Protein AF-A0A2C6DJ07-F1 (afdb_monomer_lite)

Secondary structure (DSSP, 8-state):
------SHHHHHHHHHHHHHHHH--EEEE--GGGHHHHHHHHHHHHHHH-TTS-HHHHHHHHHHIIIIIGGGSEEEEEE-TTS-EEEEEEE-S---S---

pLDDT: mean 84.6, std 15.62, range [36.97, 97.81]

Organism: NCBI:txid82979

Radius of gyration: 21.76 Å; chains: 1; bounding box: 43×64×52 Å

Sequence (100 aa):
MGFSRETADDNMADNFLLANRLYAMTIYSIEPGDYAHLTNLWERSARATHDFLSEDDIQFFRPLILNEYLPMVKLFCTQNPQGVINGFIGLSDDYNKDNS

Foldseek 3Di:
DDDPDPDPPVVVVVVVVVCCLQFPKDKDWDDLVCLLVQLVLVLVVCVVPVPVADPVNNVVCSVCSNPPVVVQFTKMFIAGSVRDTNDMDTHHPPPDDPPD

Structure (mmCIF, N/CA/C/O backbone):
data_AF-A0A2C6DJ07-F1
#
_entry.id   AF-A0A2C6DJ07-F1
#
loop_
_atom_site.group_PDB
_atom_site.id
_atom_site.type_symbol
_atom_site.label_atom_id
_atom_site.label_alt_id
_atom_site.label_comp_id
_atom_site.label_asym_id
_atom_site.label_entity_id
_atom_site.label_seq_id
_atom_site.pdbx_PDB_ins_code
_atom_site.Cartn_x
_atom_site.Cartn_y
_atom_site.Cartn_z
_atom_site.occupancy
_atom_site.B_iso_or_equiv
_atom_site.auth_seq_id
_atom_site.auth_comp_id
_atom_site.auth_asym_id
_atom_site.auth_atom_id
_atom_site.pdbx_PDB_model_num
ATOM 1 N N . MET A 1 1 ? -24.916 44.201 36.000 1.00 36.97 1 MET A N 1
ATOM 2 C CA . MET A 1 1 ? -23.951 44.237 34.881 1.00 36.97 1 MET A CA 1
ATOM 3 C C . MET A 1 1 ? -23.538 42.806 34.584 1.00 36.97 1 MET A C 1
ATOM 5 O O . MET A 1 1 ? -22.963 42.179 35.463 1.00 36.97 1 MET A O 1
ATOM 9 N N . GLY A 1 2 ? -23.929 42.272 33.425 1.00 43.50 2 GLY A N 1
ATOM 10 C CA . GLY A 1 2 ? -23.605 40.904 33.011 1.00 43.50 2 GLY A CA 1
ATOM 11 C C . GLY A 1 2 ? -22.145 40.783 32.578 1.00 43.50 2 GLY A C 1
ATOM 12 O O . GLY A 1 2 ? -21.618 41.676 31.918 1.00 43.50 2 GLY A O 1
ATOM 13 N N . PHE A 1 3 ? -21.501 39.697 32.996 1.00 48.00 3 PHE A N 1
ATOM 14 C CA . PHE A 1 3 ? -20.142 39.343 32.612 1.00 48.00 3 PHE A CA 1
ATOM 15 C C . PHE A 1 3 ? -20.147 38.759 31.196 1.00 48.00 3 PHE A C 1
ATOM 17 O O . PHE A 1 3 ? -20.585 37.634 30.989 1.00 48.00 3 PHE A O 1
ATOM 24 N N . SER A 1 4 ? -19.635 39.513 30.224 1.00 51.22 4 SER A N 1
ATOM 25 C CA . SER A 1 4 ? -19.250 38.969 28.920 1.00 51.22 4 SER A CA 1
ATOM 26 C C . SER A 1 4 ? -17.894 38.284 29.063 1.00 51.22 4 SER A C 1
ATOM 28 O O . SER A 1 4 ? -16.858 38.950 29.012 1.00 51.22 4 SER A O 1
ATOM 30 N N . ARG A 1 5 ? -17.879 36.969 29.290 1.00 55.41 5 ARG A N 1
ATOM 31 C CA . ARG A 1 5 ? -16.645 36.177 29.228 1.00 55.41 5 ARG A CA 1
ATOM 32 C C . ARG A 1 5 ? -16.932 34.712 28.900 1.00 55.41 5 ARG A C 1
ATOM 34 O O . ARG A 1 5 ? -16.577 33.838 29.671 1.00 55.41 5 ARG A O 1
ATOM 41 N N . GLU A 1 6 ? -17.581 34.455 27.769 1.00 56.06 6 GLU A N 1
ATOM 42 C CA . GLU A 1 6 ? -17.869 33.085 27.324 1.00 56.06 6 GLU A CA 1
ATOM 43 C C . GLU A 1 6 ? -18.073 33.079 25.802 1.00 56.06 6 GLU A C 1
ATOM 45 O O . GLU A 1 6 ? -19.179 33.275 25.320 1.00 56.06 6 GLU A O 1
ATOM 50 N N . THR A 1 7 ? -16.972 33.008 25.046 1.00 57.19 7 THR A N 1
ATOM 51 C CA . THR A 1 7 ? -16.976 32.732 23.589 1.00 57.19 7 THR A CA 1
ATOM 52 C C . THR A 1 7 ? -15.612 32.256 23.076 1.00 57.19 7 THR A C 1
ATOM 54 O O . THR A 1 7 ? -15.541 31.621 22.030 1.00 57.19 7 THR A O 1
ATOM 57 N N . ALA A 1 8 ? -14.501 32.565 23.755 1.00 54.59 8 ALA A N 1
ATOM 58 C CA . ALA A 1 8 ? -13.163 32.227 23.252 1.00 54.59 8 ALA A CA 1
ATOM 59 C C . ALA A 1 8 ? -12.733 30.772 23.531 1.00 54.59 8 ALA A C 1
ATOM 61 O O . ALA A 1 8 ? -12.003 30.203 22.724 1.00 54.59 8 ALA A O 1
ATOM 62 N N . ASP A 1 9 ? -13.189 30.182 24.641 1.00 60.03 9 ASP A N 1
ATOM 63 C CA . ASP A 1 9 ? -12.788 28.834 25.079 1.00 60.03 9 ASP A CA 1
ATOM 64 C C . ASP A 1 9 ? -13.581 27.734 24.343 1.00 60.03 9 ASP A C 1
ATOM 66 O O . ASP A 1 9 ? -13.000 26.779 23.824 1.00 60.03 9 ASP A O 1
ATOM 70 N N . ASP A 1 10 ? -14.889 27.947 24.146 1.00 61.56 10 ASP A N 1
ATOM 71 C CA . ASP A 1 10 ? -15.765 27.036 23.388 1.00 61.56 10 ASP A CA 1
ATOM 72 C C . ASP A 1 10 ? -15.315 26.873 21.927 1.00 61.56 10 ASP A C 1
ATOM 74 O O . ASP A 1 10 ? -15.260 25.765 21.396 1.00 61.56 10 ASP A O 1
ATOM 78 N N . ASN A 1 11 ? -14.874 27.966 21.293 1.00 66.75 11 ASN A N 1
ATOM 79 C CA . ASN A 1 11 ? -14.350 27.937 19.926 1.00 66.75 11 ASN A CA 1
ATOM 80 C C . ASN A 1 11 ? -13.049 27.124 19.800 1.00 66.75 11 ASN A C 1
ATOM 82 O O . ASN A 1 11 ? -12.762 26.574 18.736 1.00 66.75 11 ASN A O 1
ATOM 86 N N . MET A 1 12 ? -12.231 27.051 20.855 1.00 69.12 12 MET A N 1
ATOM 87 C CA . MET A 1 12 ? -10.983 26.284 20.832 1.00 69.12 12 MET A CA 1
ATOM 88 C C . MET A 1 12 ? -11.254 24.783 20.966 1.00 69.12 12 MET A C 1
ATOM 90 O O . MET A 1 12 ? -10.642 23.989 20.246 1.00 69.12 12 MET A O 1
ATOM 94 N N . ALA A 1 13 ? -12.206 24.400 21.820 1.00 73.50 13 ALA A N 1
ATOM 95 C CA . ALA A 1 13 ? -12.672 23.023 21.938 1.00 73.50 13 ALA A CA 1
ATOM 96 C C . ALA A 1 13 ? -13.340 22.543 20.641 1.00 73.50 13 ALA A C 1
ATOM 98 O O . ALA A 1 13 ? -13.004 21.467 20.141 1.00 73.50 13 ALA A O 1
ATOM 99 N N . ASP A 1 14 ? -14.199 23.366 20.036 1.00 80.19 14 ASP A N 1
ATOM 100 C CA . ASP A 1 14 ? -14.833 23.055 18.755 1.00 80.19 14 ASP A CA 1
ATOM 101 C C . ASP A 1 14 ? -13.802 22.912 17.634 1.00 80.19 14 ASP A C 1
ATOM 103 O O . ASP A 1 14 ? -13.829 21.928 16.896 1.00 80.19 14 ASP A O 1
ATOM 107 N N . ASN A 1 15 ? -12.820 23.814 17.549 1.00 80.38 15 ASN A N 1
ATOM 108 C CA . ASN A 1 15 ? -11.735 23.702 16.573 1.00 80.38 15 ASN A CA 1
ATOM 109 C C . ASN A 1 15 ? -10.886 22.444 16.777 1.00 80.38 15 ASN A C 1
ATOM 111 O O . ASN A 1 15 ? -10.480 21.819 15.798 1.00 80.38 15 ASN A O 1
ATOM 115 N N . PHE A 1 16 ? -10.636 22.038 18.022 1.00 79.94 16 PHE A N 1
ATOM 116 C CA . PHE A 1 16 ? -9.899 20.812 18.313 1.00 79.94 16 PHE A CA 1
ATOM 117 C C . PHE A 1 16 ? -10.701 19.559 17.934 1.00 79.94 16 PHE A C 1
ATOM 119 O O . PHE A 1 16 ? -10.166 18.645 17.307 1.00 79.94 16 PHE A O 1
ATOM 126 N N . LEU A 1 17 ? -11.999 19.524 18.244 1.00 79.69 17 LEU A N 1
ATOM 127 C CA . LEU A 1 17 ? -12.891 18.425 17.866 1.00 79.69 17 LEU A CA 1
ATOM 128 C C . LEU A 1 17 ? -13.107 18.348 16.350 1.00 79.69 17 LEU A C 1
ATOM 130 O O . LEU A 1 17 ? -13.226 17.249 15.803 1.00 79.69 17 LEU A O 1
ATOM 134 N N . LEU A 1 18 ? -13.151 19.492 15.665 1.00 78.69 18 LEU A N 1
ATOM 135 C CA . LEU A 1 18 ? -13.197 19.576 14.207 1.00 78.69 18 LEU A CA 1
ATOM 136 C C . LEU A 1 18 ? -11.882 19.101 13.594 1.00 78.69 18 LEU A C 1
ATOM 138 O O . LEU A 1 18 ? -11.910 18.262 12.701 1.00 78.69 18 LEU A O 1
ATOM 142 N N . ALA A 1 19 ? -10.735 19.550 14.105 1.00 77.38 19 ALA A N 1
ATOM 143 C CA . ALA A 1 19 ? -9.430 19.084 13.650 1.00 77.38 19 ALA A CA 1
ATOM 144 C C . ALA A 1 19 ? -9.286 17.571 13.849 1.00 77.38 19 ALA A C 1
ATOM 146 O O . ALA A 1 19 ? -8.926 16.866 12.912 1.00 77.38 19 ALA A O 1
ATOM 147 N N . ASN A 1 20 ? -9.654 17.037 15.014 1.00 79.19 20 ASN A N 1
ATOM 148 C CA . ASN A 1 20 ? -9.621 15.596 15.241 1.00 79.19 20 ASN A CA 1
ATOM 149 C C . ASN A 1 20 ? -10.559 14.855 14.273 1.00 79.19 20 ASN A C 1
ATOM 151 O O . ASN A 1 20 ? -10.168 13.853 13.694 1.00 79.19 20 ASN A O 1
ATOM 155 N N . ARG A 1 21 ? -11.760 15.377 13.994 1.00 78.38 21 ARG A N 1
ATOM 156 C CA . ARG A 1 21 ? -12.653 14.798 12.974 1.00 78.38 21 ARG A CA 1
ATOM 157 C C . ARG A 1 21 ? -12.129 14.903 11.545 1.00 78.38 21 ARG A C 1
ATOM 159 O O . ARG A 1 21 ? -12.519 14.084 10.725 1.00 78.38 21 ARG A O 1
ATOM 166 N N . LEU A 1 22 ? -11.294 15.889 11.235 1.00 79.12 22 LEU A N 1
ATOM 167 C CA . LEU A 1 22 ? -10.729 16.089 9.899 1.00 79.12 22 LEU A CA 1
ATOM 168 C C . LEU A 1 22 ? -9.423 15.313 9.682 1.00 79.12 22 LEU A C 1
ATOM 170 O O . LEU A 1 22 ? -9.149 14.912 8.553 1.00 79.12 22 LEU A O 1
ATOM 174 N N . TYR A 1 23 ? -8.647 15.075 10.742 1.00 78.75 23 TYR A N 1
ATOM 175 C CA . TYR A 1 23 ? -7.324 14.447 10.675 1.00 78.75 23 TYR A CA 1
ATOM 176 C C . TYR A 1 23 ? -7.251 13.057 11.324 1.00 78.75 23 TYR A C 1
ATOM 178 O O . TYR A 1 23 ? -6.195 12.428 11.259 1.00 78.75 23 TYR A O 1
ATOM 186 N N . ALA A 1 24 ? -8.330 12.554 11.936 1.00 83.56 24 ALA A N 1
ATOM 187 C CA . ALA A 1 24 ? -8.338 11.225 12.545 1.00 83.56 24 ALA A CA 1
ATOM 188 C C . ALA A 1 24 ? -8.067 10.139 11.501 1.00 83.56 24 ALA A C 1
ATOM 190 O O . ALA A 1 24 ? -8.874 9.885 10.610 1.00 83.56 24 ALA A O 1
ATOM 191 N N . MET A 1 25 ? -6.933 9.469 11.653 1.00 87.94 25 MET A N 1
ATOM 192 C CA . MET A 1 25 ? -6.588 8.289 10.881 1.00 87.94 25 MET A CA 1
ATOM 193 C C . MET A 1 25 ? -6.832 7.061 11.749 1.00 87.94 25 MET A C 1
ATOM 195 O O . MET A 1 25 ? -6.296 6.969 12.854 1.00 87.94 25 MET A O 1
ATOM 199 N N . THR A 1 26 ? -7.631 6.119 11.265 1.00 91.88 26 THR A N 1
ATOM 200 C CA . THR A 1 26 ? -7.836 4.836 11.942 1.00 91.88 26 THR A CA 1
ATOM 201 C C . THR A 1 26 ? -6.934 3.776 11.328 1.00 91.88 26 THR A C 1
ATOM 203 O O . THR A 1 26 ? -6.657 3.813 10.131 1.00 91.88 26 THR A O 1
ATOM 206 N N . ILE A 1 27 ? -6.470 2.835 12.155 1.00 92.94 27 ILE A N 1
ATOM 207 C CA . ILE A 1 27 ? -5.744 1.642 11.708 1.00 92.94 27 ILE A CA 1
ATOM 208 C C . ILE A 1 27 ? -6.604 0.421 12.013 1.00 92.94 27 ILE A C 1
ATOM 210 O O . ILE A 1 27 ? -7.093 0.282 13.134 1.00 92.94 27 ILE A O 1
ATOM 214 N N . TYR A 1 28 ? -6.781 -0.462 11.035 1.00 92.75 28 TYR A N 1
ATOM 215 C CA . TYR A 1 28 ? -7.547 -1.700 11.190 1.00 92.75 28 TYR A CA 1
ATOM 216 C C . TYR A 1 28 ? -6.973 -2.823 10.323 1.00 92.75 28 TYR A C 1
ATOM 218 O O . TYR A 1 28 ? -6.242 -2.566 9.363 1.00 92.75 28 TYR A O 1
ATOM 226 N N . SER A 1 29 ? -7.271 -4.068 10.699 1.00 93.62 29 SER A N 1
ATOM 227 C CA . SER A 1 29 ? -6.883 -5.261 9.946 1.00 93.62 29 SER A CA 1
ATOM 228 C C . SER A 1 29 ? -7.744 -5.433 8.699 1.00 93.62 29 SER A C 1
ATOM 230 O O . SER A 1 29 ? -8.931 -5.113 8.715 1.00 93.62 29 SER A O 1
ATOM 232 N N . ILE A 1 30 ? -7.148 -5.974 7.644 1.00 91.81 30 ILE A N 1
ATOM 233 C CA . ILE A 1 30 ? -7.790 -6.148 6.341 1.00 91.81 30 ILE A CA 1
ATOM 234 C C . ILE A 1 30 ? -8.106 -7.618 6.069 1.00 91.81 30 ILE A C 1
ATOM 236 O O . ILE A 1 30 ? -7.319 -8.499 6.412 1.00 91.81 30 ILE A O 1
ATOM 240 N N . GLU A 1 31 ? -9.226 -7.858 5.389 1.00 90.25 31 GLU A N 1
ATOM 241 C CA . GLU A 1 31 ? -9.647 -9.179 4.927 1.00 90.25 31 GLU A CA 1
ATOM 242 C C . GLU A 1 31 ? -9.281 -9.401 3.444 1.00 90.25 31 GLU A C 1
ATOM 244 O O . GLU A 1 31 ? -9.093 -8.438 2.692 1.00 90.25 31 GLU A O 1
ATOM 249 N N . PRO A 1 32 ? -9.235 -10.657 2.958 1.00 91.44 32 PRO A N 1
ATOM 250 C CA . PRO A 1 32 ? -8.893 -10.962 1.562 1.00 91.44 32 PRO A CA 1
ATOM 251 C C . PRO A 1 32 ? -9.748 -10.241 0.506 1.00 91.44 32 PRO A C 1
ATOM 253 O O . PRO A 1 32 ? -9.295 -10.024 -0.618 1.00 91.44 32 PRO A O 1
ATOM 256 N N . GLY A 1 33 ? -10.974 -9.836 0.859 1.00 92.19 33 GLY A N 1
ATOM 257 C CA . GLY A 1 33 ? -11.868 -9.078 -0.022 1.00 92.19 33 GLY A CA 1
ATOM 258 C C . GLY A 1 33 ? -11.308 -7.723 -0.472 1.00 92.19 33 GLY A C 1
ATOM 259 O O . GLY A 1 33 ? -11.668 -7.245 -1.547 1.00 92.19 33 GLY A O 1
ATOM 260 N N . ASP A 1 34 ? -10.383 -7.135 0.288 1.00 91.38 34 ASP A N 1
ATOM 261 C CA . ASP A 1 34 ? -9.807 -5.825 -0.020 1.00 91.38 34 ASP A CA 1
ATOM 262 C C . ASP A 1 34 ? -8.490 -5.912 -0.805 1.00 91.38 34 ASP A C 1
ATOM 264 O O . ASP A 1 34 ? -7.950 -4.884 -1.219 1.00 91.38 34 ASP A O 1
ATOM 268 N N . TYR A 1 35 ? -7.948 -7.109 -1.066 1.00 95.50 35 TYR A N 1
ATOM 269 C CA . TYR A 1 35 ? -6.628 -7.248 -1.700 1.00 95.50 35 TYR A CA 1
ATOM 270 C C . TYR A 1 35 ? -6.557 -6.585 -3.075 1.00 95.50 35 TYR A C 1
ATOM 272 O O . TYR A 1 35 ? -5.534 -5.997 -3.426 1.00 95.50 35 TYR A O 1
ATOM 280 N N . ALA A 1 36 ? -7.652 -6.597 -3.838 1.00 95.50 36 ALA A N 1
ATOM 281 C CA . ALA A 1 36 ? -7.726 -5.880 -5.107 1.00 95.50 36 ALA A CA 1
ATOM 282 C C . ALA A 1 36 ? -7.562 -4.360 -4.920 1.00 95.50 36 ALA A C 1
ATOM 284 O O . ALA A 1 36 ? -6.883 -3.703 -5.711 1.00 95.50 36 ALA A O 1
ATOM 285 N N . HIS A 1 37 ? -8.143 -3.799 -3.856 1.00 94.12 37 HIS A N 1
ATOM 286 C CA . HIS A 1 37 ? -8.001 -2.386 -3.517 1.00 94.12 37 HIS A CA 1
ATOM 287 C C . HIS A 1 37 ? -6.564 -2.057 -3.096 1.00 94.12 37 HIS A C 1
ATOM 289 O O . HIS A 1 37 ? -5.978 -1.102 -3.610 1.00 94.12 37 HIS A O 1
ATOM 295 N N . LEU A 1 38 ? -5.968 -2.876 -2.225 1.00 95.44 38 LEU A N 1
ATOM 296 C CA . LEU A 1 38 ? -4.583 -2.706 -1.770 1.00 95.44 38 LEU A CA 1
ATOM 297 C C . LEU A 1 38 ? -3.586 -2.850 -2.925 1.00 95.44 38 LEU A C 1
ATOM 299 O O . LEU A 1 38 ? -2.647 -2.066 -3.020 1.00 95.44 38 LEU A O 1
ATOM 303 N N . THR A 1 39 ? -3.828 -3.778 -3.853 1.00 97.12 39 THR A N 1
ATOM 304 C CA . THR A 1 39 ? -3.005 -3.950 -5.061 1.00 97.12 39 THR A CA 1
ATOM 305 C C . THR A 1 39 ? -3.042 -2.700 -5.941 1.00 97.12 39 THR A C 1
ATOM 307 O O . THR A 1 39 ? -2.002 -2.245 -6.410 1.00 97.12 39 THR A O 1
ATOM 310 N N . ASN A 1 40 ? -4.217 -2.087 -6.126 1.00 96.38 40 ASN A N 1
ATOM 311 C CA . ASN A 1 40 ? -4.329 -0.823 -6.863 1.00 96.38 40 ASN A CA 1
ATOM 312 C C . ASN A 1 40 ? -3.601 0.325 -6.148 1.00 96.38 40 ASN A C 1
ATOM 314 O O . ASN A 1 40 ? -2.988 1.174 -6.796 1.00 96.38 40 ASN A O 1
ATOM 318 N N . LEU A 1 41 ? -3.676 0.373 -4.815 1.00 95.44 41 LEU A N 1
ATOM 319 C CA . LEU A 1 41 ? -2.974 1.378 -4.021 1.00 95.44 41 LEU A CA 1
ATOM 320 C C . LEU A 1 41 ? -1.451 1.203 -4.109 1.00 95.44 41 LEU A C 1
ATOM 322 O O . LEU A 1 41 ? -0.740 2.189 -4.308 1.00 95.44 41 LEU A O 1
ATOM 326 N N . TRP A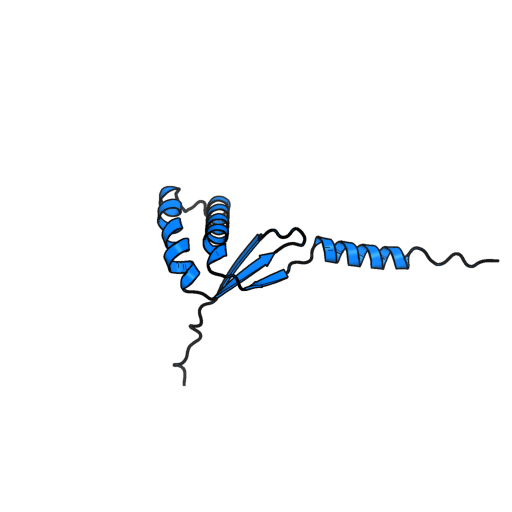 1 42 ? -0.961 -0.034 -4.027 1.00 96.69 42 TRP A N 1
ATOM 327 C CA . TRP A 1 42 ? 0.441 -0.377 -4.260 1.00 96.69 42 TRP A CA 1
ATOM 328 C C . TRP A 1 42 ? 0.900 0.079 -5.647 1.00 96.69 42 TRP A C 1
ATOM 330 O O . TRP A 1 42 ? 1.875 0.819 -5.745 1.00 96.69 42 TRP A O 1
ATOM 340 N N . GLU A 1 43 ? 0.157 -0.266 -6.703 1.00 97.00 43 GLU A N 1
ATOM 341 C CA . GLU A 1 43 ? 0.503 0.095 -8.082 1.00 97.00 43 GLU A CA 1
ATOM 342 C C . GLU A 1 43 ? 0.605 1.617 -8.254 1.00 97.00 43 GLU A C 1
ATOM 344 O O . GLU A 1 43 ? 1.593 2.128 -8.783 1.00 97.00 43 GLU A O 1
ATOM 349 N N . ARG A 1 44 ? -0.387 2.366 -7.757 1.00 95.69 44 ARG A N 1
ATOM 350 C CA . ARG A 1 44 ? -0.369 3.838 -7.787 1.00 95.69 44 ARG A CA 1
ATOM 351 C C . ARG A 1 44 ? 0.820 4.416 -7.021 1.00 95.69 44 ARG A C 1
ATOM 353 O O . ARG A 1 44 ? 1.381 5.418 -7.454 1.00 95.69 44 ARG A O 1
ATOM 360 N N . SER A 1 45 ? 1.192 3.802 -5.900 1.00 94.75 45 SER A N 1
ATOM 361 C CA . SER A 1 45 ? 2.317 4.253 -5.073 1.00 94.75 45 SER A CA 1
ATOM 362 C C . SER A 1 45 ? 3.661 3.978 -5.751 1.00 94.75 45 SER A C 1
ATOM 364 O O . SER A 1 45 ? 4.534 4.847 -5.750 1.00 94.75 45 SER A O 1
ATOM 366 N N . ALA A 1 46 ? 3.800 2.811 -6.390 1.00 95.38 46 ALA A N 1
ATOM 367 C CA . ALA A 1 46 ? 4.969 2.438 -7.179 1.00 95.38 46 ALA A CA 1
ATOM 368 C C . ALA A 1 46 ? 5.167 3.414 -8.347 1.00 95.38 46 ALA A C 1
ATOM 370 O O . ALA A 1 46 ? 6.215 4.043 -8.437 1.00 95.38 46 ALA A O 1
ATOM 371 N N . ARG A 1 47 ? 4.122 3.660 -9.149 1.00 96.25 47 ARG A N 1
ATOM 372 C CA . ARG A 1 47 ? 4.159 4.618 -10.273 1.00 96.25 47 ARG A CA 1
ATOM 373 C C . ARG A 1 47 ? 4.528 6.045 -9.868 1.00 96.25 47 ARG A C 1
ATOM 375 O O . ARG A 1 47 ? 5.020 6.797 -10.695 1.00 96.25 47 ARG A O 1
ATOM 382 N N . ALA A 1 48 ? 4.229 6.440 -8.632 1.00 96.12 48 ALA A N 1
ATOM 383 C CA . ALA A 1 48 ? 4.454 7.803 -8.160 1.00 96.12 48 ALA A CA 1
ATOM 384 C C . ALA A 1 48 ? 5.849 8.036 -7.565 1.00 96.12 48 ALA A C 1
ATOM 386 O O . ALA A 1 48 ? 6.255 9.187 -7.429 1.00 96.12 48 ALA A O 1
ATOM 387 N N . THR A 1 49 ? 6.540 6.981 -7.122 1.00 93.19 49 THR A N 1
ATOM 388 C CA . THR A 1 49 ? 7.775 7.127 -6.324 1.00 93.19 49 THR A CA 1
ATOM 389 C C . THR A 1 49 ? 8.914 6.201 -6.744 1.00 93.19 49 THR A C 1
ATOM 391 O O . THR A 1 49 ? 10.061 6.453 -6.386 1.00 93.19 49 THR A O 1
ATOM 394 N N . HIS A 1 50 ? 8.626 5.134 -7.488 1.00 89.62 50 HIS A N 1
ATOM 395 C CA . HIS A 1 50 ? 9.591 4.131 -7.928 1.00 89.62 50 HIS A CA 1
ATOM 396 C C . HIS A 1 50 ? 9.828 4.269 -9.437 1.00 89.62 50 HIS A C 1
ATOM 398 O O . HIS A 1 50 ? 9.573 3.334 -10.190 1.00 89.62 50 HIS A O 1
ATOM 404 N N . ASP A 1 51 ? 10.365 5.414 -9.874 1.00 88.31 51 ASP A N 1
ATOM 405 C CA . ASP A 1 51 ? 10.695 5.693 -11.290 1.00 88.31 51 ASP A CA 1
ATOM 406 C C . ASP A 1 51 ? 11.673 4.671 -11.915 1.00 88.31 51 ASP A C 1
ATOM 408 O O . ASP A 1 51 ? 11.908 4.670 -13.121 1.00 88.31 51 ASP A O 1
ATOM 412 N N . PHE A 1 52 ? 12.270 3.804 -11.091 1.00 92.94 52 PHE A N 1
ATOM 413 C CA . PHE A 1 52 ? 13.135 2.709 -11.517 1.00 92.94 52 PHE A CA 1
ATOM 414 C C . PHE A 1 52 ? 12.378 1.455 -11.989 1.00 92.94 52 PHE A C 1
ATOM 416 O O . PHE A 1 52 ? 12.998 0.600 -12.620 1.00 92.94 52 PHE A O 1
ATOM 423 N N . LEU A 1 53 ? 11.086 1.309 -11.670 1.00 92.19 53 LEU A N 1
ATOM 424 C CA . LEU A 1 53 ? 10.252 0.208 -12.160 1.00 92.19 53 LEU A CA 1
ATOM 425 C C . LEU A 1 53 ? 9.636 0.595 -13.502 1.00 92.19 53 LEU A C 1
ATOM 427 O O . LEU A 1 53 ? 8.993 1.639 -13.621 1.00 92.19 53 LEU A O 1
ATOM 431 N N . SER A 1 54 ? 9.798 -0.264 -14.505 1.00 95.19 54 SER A N 1
ATOM 432 C CA . SER A 1 54 ? 9.112 -0.087 -15.782 1.00 95.19 54 SER A CA 1
ATOM 433 C C . SER A 1 54 ? 7.631 -0.474 -15.684 1.00 95.19 54 SER A C 1
ATOM 435 O O . SER A 1 54 ? 7.195 -1.140 -14.743 1.00 95.19 54 SER A O 1
ATOM 437 N N . GLU A 1 55 ? 6.846 -0.098 -16.696 1.00 95.69 55 GLU A N 1
ATOM 438 C CA . GLU A 1 55 ? 5.459 -0.562 -16.824 1.00 95.69 55 GLU A CA 1
ATOM 439 C C . GLU A 1 55 ? 5.351 -2.086 -16.842 1.00 95.69 55 GLU A C 1
ATOM 441 O O . GLU A 1 55 ? 4.467 -2.648 -16.193 1.00 95.69 55 GLU A O 1
ATOM 446 N N . ASP A 1 56 ? 6.269 -2.751 -17.543 1.00 96.81 56 ASP A N 1
ATOM 447 C CA . ASP A 1 56 ? 6.288 -4.206 -17.651 1.00 96.81 56 ASP A CA 1
ATOM 448 C C . ASP A 1 56 ? 6.581 -4.856 -16.293 1.00 96.81 56 ASP A C 1
ATOM 450 O O . ASP A 1 56 ? 5.918 -5.827 -15.929 1.00 96.81 56 ASP A O 1
ATOM 454 N N . ASP A 1 57 ? 7.486 -4.277 -15.493 1.00 97.06 57 ASP A N 1
ATOM 455 C CA . ASP A 1 57 ? 7.757 -4.747 -14.128 1.00 97.06 57 ASP A CA 1
ATOM 456 C C . ASP A 1 57 ? 6.526 -4.583 -13.232 1.00 97.06 57 ASP A C 1
ATOM 458 O O . ASP A 1 57 ? 6.156 -5.495 -12.491 1.00 97.06 57 ASP A O 1
ATOM 462 N N . ILE A 1 58 ? 5.847 -3.435 -13.314 1.00 96.88 58 ILE A N 1
ATOM 4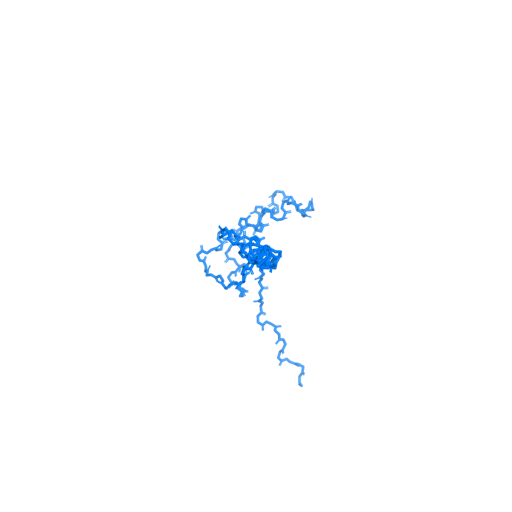63 C CA . ILE A 1 58 ? 4.625 -3.184 -12.544 1.00 96.88 58 ILE A CA 1
ATOM 464 C C . ILE A 1 58 ? 3.550 -4.209 -12.912 1.00 96.88 58 ILE A C 1
ATOM 466 O O . ILE A 1 58 ? 2.948 -4.801 -12.015 1.00 96.88 58 ILE A O 1
ATOM 470 N N . GLN A 1 59 ? 3.326 -4.463 -14.205 1.00 97.38 59 GLN A N 1
ATOM 471 C CA . GLN A 1 59 ? 2.351 -5.463 -14.649 1.00 97.38 59 GLN A CA 1
ATOM 472 C C . GLN A 1 59 ? 2.763 -6.893 -14.285 1.00 97.38 59 GLN A C 1
ATOM 474 O O . GLN A 1 59 ? 1.891 -7.710 -13.990 1.00 97.38 59 GLN A O 1
ATOM 479 N N . PHE A 1 60 ? 4.062 -7.190 -14.246 1.00 97.06 60 PHE A N 1
ATOM 480 C CA . PHE A 1 60 ? 4.591 -8.469 -13.781 1.00 97.06 60 PHE A CA 1
ATOM 481 C C . PHE A 1 60 ? 4.339 -8.686 -12.281 1.00 97.06 60 PHE A C 1
ATO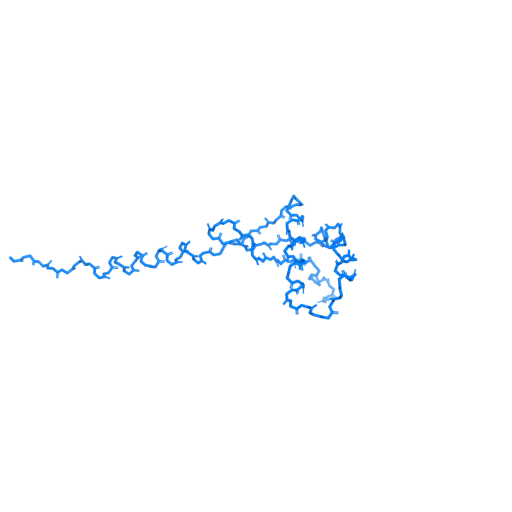M 483 O O . PHE A 1 60 ? 3.846 -9.741 -11.881 1.00 97.06 60 PHE A O 1
ATOM 490 N N . PHE A 1 6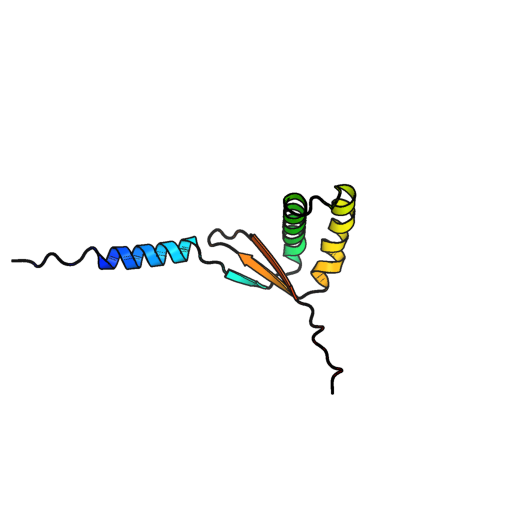1 ? 4.617 -7.686 -11.441 1.00 97.25 61 PHE A N 1
ATOM 491 C CA . PHE A 1 61 ? 4.460 -7.797 -9.988 1.00 97.25 61 PHE A CA 1
ATOM 492 C C . PHE A 1 61 ? 3.012 -7.696 -9.519 1.00 97.25 61 PHE A C 1
ATOM 494 O O . PHE A 1 61 ? 2.656 -8.314 -8.519 1.00 97.25 61 PHE A O 1
ATOM 501 N N . ARG A 1 62 ? 2.151 -6.955 -10.219 1.00 97.00 62 ARG A N 1
ATOM 502 C CA . ARG A 1 62 ? 0.748 -6.755 -9.832 1.00 97.00 62 ARG A CA 1
ATOM 503 C C . ARG A 1 62 ? -0.012 -8.058 -9.505 1.00 97.00 62 ARG A C 1
ATOM 505 O O . ARG A 1 62 ? -0.636 -8.106 -8.442 1.00 97.00 62 ARG A O 1
ATOM 512 N N . PRO A 1 63 ? 0.005 -9.119 -10.339 1.00 97.56 63 PRO A N 1
ATOM 513 C CA . PRO A 1 63 ? -0.634 -10.387 -9.991 1.00 97.56 63 PRO A CA 1
ATOM 514 C C . PRO A 1 63 ? 0.064 -11.120 -8.835 1.00 97.56 63 PRO A C 1
ATOM 516 O O . PRO A 1 63 ? -0.628 -11.794 -8.077 1.00 97.56 63 PRO A O 1
ATOM 519 N N . LEU A 1 64 ? 1.382 -10.979 -8.660 1.00 97.81 64 LEU A N 1
ATOM 520 C CA . LEU A 1 64 ? 2.116 -11.579 -7.535 1.00 97.81 64 LEU A CA 1
ATOM 521 C C . LEU A 1 64 ? 1.752 -10.901 -6.210 1.00 97.81 64 LEU A C 1
ATOM 523 O O . LEU A 1 64 ? 1.488 -11.572 -5.219 1.00 97.81 64 LEU A O 1
ATOM 527 N N . ILE A 1 65 ? 1.651 -9.570 -6.204 1.00 96.81 65 ILE A N 1
ATOM 528 C CA . ILE A 1 65 ? 1.188 -8.792 -5.051 1.00 96.81 65 ILE A CA 1
ATOM 529 C C . ILE A 1 65 ? -0.203 -9.270 -4.629 1.00 96.81 65 ILE A C 1
ATOM 531 O O . ILE A 1 65 ? -0.402 -9.612 -3.466 1.00 96.81 65 ILE A O 1
ATOM 535 N N . LEU A 1 66 ? -1.137 -9.359 -5.579 1.00 97.19 66 LEU A N 1
ATOM 536 C CA . LEU A 1 66 ? -2.518 -9.758 -5.313 1.00 97.19 66 LEU A CA 1
ATOM 537 C C . LEU A 1 66 ? -2.643 -11.199 -4.798 1.00 97.19 66 LEU A C 1
ATOM 539 O O . LEU A 1 66 ? -3.372 -11.442 -3.838 1.00 97.19 66 LEU A O 1
ATOM 543 N N . ASN A 1 67 ? -1.986 -12.147 -5.467 1.00 96.88 67 ASN A N 1
ATOM 544 C CA . ASN A 1 67 ? -2.270 -13.572 -5.289 1.00 96.88 67 ASN A CA 1
ATOM 545 C C . ASN A 1 67 ? -1.261 -14.301 -4.399 1.00 96.88 67 ASN A C 1
ATOM 547 O O . ASN A 1 67 ? -1.573 -15.387 -3.919 1.00 96.88 67 ASN A O 1
ATOM 551 N N . GLU A 1 68 ? -0.072 -13.736 -4.186 1.00 95.12 68 GLU A N 1
ATOM 552 C CA . GLU A 1 68 ? 1.000 -14.387 -3.431 1.00 95.12 68 GLU A CA 1
ATOM 553 C C . GLU A 1 68 ? 1.427 -13.551 -2.226 1.00 95.12 68 GLU A C 1
ATOM 555 O O . GLU A 1 68 ? 1.346 -14.031 -1.101 1.00 95.12 68 GLU A O 1
ATOM 560 N N . TYR A 1 69 ? 1.810 -12.286 -2.414 1.00 95.19 69 TYR A N 1
ATOM 561 C CA . TYR A 1 69 ? 2.449 -11.519 -1.339 1.00 95.19 69 TYR A CA 1
ATOM 562 C C . TYR A 1 69 ? 1.478 -10.973 -0.291 1.00 95.19 69 TYR A C 1
ATOM 564 O O . TYR A 1 69 ? 1.760 -11.086 0.901 1.00 95.19 69 TYR A O 1
ATOM 572 N N . LEU A 1 70 ? 0.334 -10.407 -0.691 1.00 95.38 70 LEU A N 1
ATOM 573 C CA . LEU A 1 70 ? -0.674 -9.937 0.269 1.00 95.38 70 LEU A CA 1
ATOM 574 C C . LEU A 1 70 ? -1.225 -11.078 1.155 1.00 95.38 70 LEU A C 1
ATOM 576 O O . LEU A 1 70 ? -1.283 -10.878 2.368 1.00 95.38 70 LEU A O 1
ATOM 580 N N . PRO A 1 71 ? -1.549 -12.278 0.625 1.00 95.00 71 PRO A N 1
ATOM 581 C CA . PRO A 1 71 ? -1.960 -13.420 1.449 1.00 95.00 71 PRO A CA 1
ATOM 582 C C . PRO A 1 71 ? -0.923 -13.919 2.466 1.00 95.00 71 PRO A C 1
ATOM 584 O O . PRO A 1 71 ? -1.295 -14.572 3.439 1.00 95.00 71 PRO A O 1
ATOM 587 N N . MET A 1 72 ? 0.372 -13.668 2.245 1.00 94.06 72 MET A N 1
ATOM 588 C CA . MET A 1 72 ? 1.452 -14.192 3.095 1.00 94.06 72 MET A CA 1
ATOM 589 C C . MET A 1 72 ? 1.673 -13.392 4.385 1.00 94.06 72 MET A C 1
ATOM 591 O O . MET A 1 72 ? 2.451 -13.818 5.239 1.00 94.06 72 MET A O 1
ATOM 595 N N . VAL A 1 73 ? 1.026 -12.236 4.548 1.00 93.75 73 VAL A N 1
ATOM 596 C CA . VAL A 1 73 ? 1.283 -11.313 5.662 1.00 93.75 73 VAL A CA 1
ATOM 597 C C . VAL A 1 73 ? -0.007 -10.856 6.334 1.00 93.75 73 VAL A C 1
ATOM 599 O O . VAL A 1 73 ? -1.073 -10.793 5.724 1.00 93.75 73 VAL A O 1
ATOM 602 N N . LYS A 1 74 ? 0.088 -10.476 7.610 1.00 93.94 74 LYS A N 1
ATOM 603 C CA . LYS A 1 74 ? -1.000 -9.774 8.298 1.00 93.94 74 LYS A CA 1
ATOM 604 C C . LYS A 1 74 ? -1.023 -8.330 7.827 1.00 93.94 74 LYS A C 1
ATOM 606 O O . LYS A 1 74 ? -0.038 -7.611 7.995 1.00 93.94 74 LYS A O 1
ATOM 611 N N . LEU A 1 75 ? -2.144 -7.917 7.247 1.00 95.38 75 LEU A N 1
ATOM 612 C CA . LEU A 1 75 ? -2.299 -6.596 6.649 1.00 95.38 75 LEU A CA 1
ATOM 613 C C . LEU A 1 75 ? -3.081 -5.658 7.556 1.00 95.38 75 LEU A C 1
ATOM 615 O O . LEU A 1 75 ? -4.134 -6.010 8.089 1.00 95.38 75 LEU A O 1
ATOM 619 N N . PHE A 1 76 ? -2.578 -4.433 7.653 1.00 95.56 76 PHE A N 1
ATOM 620 C CA . PHE A 1 76 ? -3.239 -3.320 8.317 1.00 95.56 76 PHE A CA 1
ATOM 621 C C . PHE A 1 76 ? -3.311 -2.136 7.361 1.00 95.56 76 PHE A C 1
ATOM 623 O O . PHE A 1 76 ? -2.362 -1.884 6.619 1.00 95.56 76 PHE A O 1
ATOM 630 N N . CYS A 1 77 ? -4.415 -1.398 7.389 1.00 94.94 77 CYS A N 1
ATOM 631 C CA . CYS A 1 77 ? -4.612 -0.200 6.578 1.00 94.94 77 CYS A CA 1
ATOM 632 C C . CYS A 1 77 ? -4.870 1.028 7.428 1.00 94.94 77 CYS A C 1
ATOM 634 O O . CYS A 1 77 ? -5.443 0.931 8.512 1.00 94.94 77 CYS A O 1
ATOM 636 N N . THR A 1 78 ? -4.505 2.184 6.880 1.00 93.62 78 THR A N 1
ATOM 637 C CA . THR A 1 78 ? -4.907 3.492 7.387 1.00 93.62 78 THR A CA 1
ATOM 638 C C . THR A 1 78 ? -6.100 4.016 6.599 1.00 93.62 78 THR A C 1
ATOM 640 O O . THR A 1 78 ? -6.089 4.0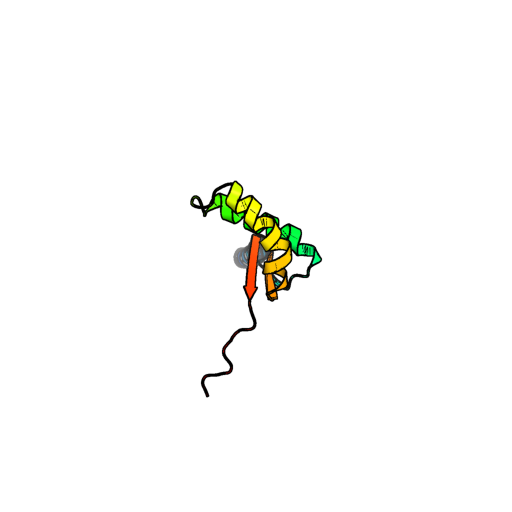14 5.366 1.00 93.62 78 THR A O 1
ATOM 643 N N . GLN A 1 79 ? -7.124 4.499 7.299 1.00 91.69 79 GLN A N 1
ATOM 644 C CA . GLN A 1 79 ? -8.303 5.108 6.691 1.00 91.69 79 GLN A CA 1
ATOM 645 C C . GLN A 1 79 ? -8.562 6.491 7.274 1.00 91.69 79 GLN A C 1
ATOM 647 O O . GLN A 1 79 ? -8.538 6.694 8.488 1.00 91.69 79 GLN A O 1
ATOM 652 N N . ASN A 1 80 ? -8.781 7.453 6.378 1.00 90.62 80 ASN A N 1
ATOM 653 C CA . ASN A 1 80 ? -9.110 8.819 6.766 1.00 90.62 80 ASN A CA 1
ATOM 654 C C . ASN A 1 80 ? -10.582 8.923 7.216 1.00 90.62 80 ASN A C 1
ATOM 656 O O . ASN A 1 80 ? -11.366 7.995 6.996 1.00 90.62 80 ASN A O 1
ATOM 660 N N . PRO A 1 81 ? -11.013 10.063 7.779 1.00 88.50 81 PRO A N 1
ATOM 661 C CA . PRO A 1 81 ? -12.392 10.230 8.239 1.00 88.50 81 PRO A CA 1
ATOM 662 C C . PRO A 1 81 ? -13.453 10.076 7.139 1.00 88.50 81 PRO A C 1
ATOM 664 O O . PRO A 1 81 ? -14.622 9.848 7.434 1.00 88.50 81 PRO A O 1
ATOM 667 N N . GLN A 1 82 ? -13.063 10.200 5.867 1.00 88.00 82 GLN A N 1
ATOM 668 C CA . GLN A 1 82 ? -13.926 10.029 4.697 1.00 88.00 82 GLN A CA 1
ATOM 669 C C . GLN A 1 82 ? -14.049 8.564 4.248 1.00 88.00 82 GLN A C 1
ATOM 671 O O . GLN A 1 82 ? -14.700 8.289 3.242 1.00 88.00 82 GLN A O 1
ATOM 676 N N . GLY A 1 83 ? -13.429 7.620 4.958 1.00 86.94 83 GLY A N 1
ATOM 677 C CA . GLY A 1 83 ? -13.487 6.201 4.621 1.00 86.94 83 GLY A CA 1
ATOM 678 C C . GLY A 1 83 ? -12.487 5.768 3.542 1.00 86.94 83 GLY A C 1
ATOM 679 O O . GLY A 1 83 ? -12.533 4.628 3.083 1.00 86.94 83 GLY A O 1
ATOM 680 N N . VAL A 1 84 ? -11.556 6.634 3.140 1.00 88.50 84 VAL A N 1
ATOM 681 C CA . VAL A 1 84 ? -10.577 6.337 2.086 1.00 88.50 84 VAL A CA 1
ATOM 682 C C . VAL A 1 84 ? -9.324 5.705 2.680 1.00 88.50 84 VAL A C 1
ATOM 684 O O . VAL A 1 84 ? -8.666 6.306 3.536 1.00 88.50 84 VAL A O 1
ATOM 687 N N . ILE A 1 85 ? -8.967 4.523 2.171 1.00 90.19 85 ILE A N 1
ATOM 688 C CA . ILE A 1 85 ? -7.690 3.868 2.461 1.00 90.19 85 ILE A CA 1
ATOM 689 C C . ILE A 1 85 ? -6.570 4.632 1.753 1.00 90.19 85 ILE A C 1
ATOM 691 O O . ILE A 1 85 ? -6.627 4.869 0.546 1.00 90.19 85 ILE A O 1
ATOM 695 N N . ASN A 1 86 ? -5.554 5.034 2.508 1.00 89.69 86 ASN A N 1
ATOM 696 C CA . ASN A 1 86 ? -4.443 5.851 2.003 1.00 89.69 86 ASN A CA 1
ATOM 697 C C . ASN A 1 86 ? -3.064 5.218 2.217 1.00 89.69 86 ASN A C 1
ATOM 699 O O . ASN A 1 86 ? -2.080 5.717 1.678 1.00 89.69 86 ASN A O 1
ATOM 703 N N . GLY A 1 87 ? -2.996 4.101 2.934 1.00 91.50 87 GLY A N 1
ATOM 704 C CA . GLY A 1 87 ? -1.774 3.342 3.138 1.00 91.50 87 GLY A CA 1
ATOM 705 C C . GLY A 1 87 ? -2.076 1.966 3.711 1.00 91.50 87 GLY A C 1
ATOM 706 O O . GLY A 1 87 ? -3.151 1.734 4.269 1.00 91.50 87 GLY A O 1
ATOM 707 N N . PHE A 1 88 ? -1.118 1.057 3.565 1.00 95.56 88 PHE A N 1
ATOM 708 C CA . PHE A 1 88 ? -1.164 -0.257 4.189 1.00 95.56 88 PHE A CA 1
ATOM 709 C C . PHE A 1 88 ? 0.238 -0.720 4.586 1.00 95.56 88 PHE A C 1
ATOM 711 O O . PHE A 1 88 ? 1.237 -0.248 4.043 1.00 95.56 88 PHE A O 1
ATOM 718 N N . ILE A 1 89 ? 0.301 -1.649 5.535 1.00 95.12 89 ILE A N 1
ATOM 719 C CA . ILE A 1 89 ? 1.526 -2.326 5.959 1.00 95.12 89 ILE A CA 1
ATOM 720 C C . ILE A 1 89 ? 1.256 -3.822 6.125 1.00 95.12 89 ILE A C 1
ATOM 722 O O . ILE A 1 89 ? 0.186 -4.214 6.593 1.00 95.12 89 ILE A O 1
ATOM 726 N N . GLY A 1 90 ? 2.227 -4.644 5.725 1.00 93.88 90 GLY A N 1
ATOM 727 C CA . GLY A 1 90 ? 2.230 -6.089 5.936 1.00 93.88 90 GLY A CA 1
ATOM 728 C C . GLY A 1 90 ? 3.237 -6.480 7.012 1.00 93.88 90 GLY A C 1
ATOM 729 O O . GLY A 1 90 ? 4.375 -6.015 6.987 1.00 93.88 90 GLY A O 1
ATOM 730 N N . LEU A 1 91 ? 2.824 -7.329 7.949 1.00 92.06 91 LEU A N 1
ATOM 731 C CA . LEU A 1 91 ? 3.676 -7.900 8.989 1.00 92.06 91 LEU A CA 1
ATOM 732 C C . LEU A 1 91 ? 3.724 -9.423 8.819 1.00 92.06 91 LEU A C 1
ATOM 734 O O . LEU A 1 91 ? 2.676 -10.073 8.810 1.00 92.06 91 LEU A O 1
ATOM 738 N N . SER A 1 92 ? 4.923 -9.991 8.690 1.00 88.06 92 SER A N 1
ATOM 739 C CA . SER A 1 92 ? 5.137 -11.437 8.797 1.00 88.06 92 SER A CA 1
ATOM 740 C C . SER A 1 92 ? 5.451 -11.813 10.246 1.00 88.06 92 SER A C 1
ATOM 742 O O . SER A 1 92 ? 6.038 -11.032 10.995 1.00 88.06 92 SER A O 1
ATOM 744 N N . ASP A 1 93 ? 5.063 -13.022 10.650 1.00 78.38 93 ASP A N 1
ATOM 745 C CA . ASP A 1 93 ? 5.305 -13.533 12.006 1.00 78.38 93 ASP A CA 1
ATOM 746 C C . ASP A 1 93 ? 6.758 -14.038 12.209 1.00 78.38 93 ASP A C 1
ATOM 748 O O . ASP A 1 93 ? 7.057 -14.634 13.243 1.00 78.38 93 ASP A O 1
ATOM 752 N N . ASP A 1 94 ? 7.680 -13.775 11.269 1.00 66.62 94 ASP A N 1
ATOM 753 C CA . ASP A 1 94 ? 9.075 -14.265 11.256 1.00 66.62 94 ASP A CA 1
ATOM 754 C C . ASP A 1 94 ? 10.002 -13.549 12.262 1.00 66.62 94 ASP A C 1
ATOM 756 O O . ASP A 1 94 ? 11.173 -13.264 12.004 1.00 66.62 94 ASP A O 1
ATOM 760 N N . TYR A 1 95 ? 9.499 -13.265 13.461 1.00 55.84 95 TYR A N 1
ATOM 761 C CA . TYR A 1 95 ? 10.325 -12.828 14.578 1.00 55.84 95 TYR A CA 1
ATOM 762 C C . TYR A 1 95 ? 10.980 -14.056 15.245 1.00 55.84 95 TYR A C 1
ATOM 764 O O . TYR A 1 95 ? 10.378 -14.704 16.097 1.00 55.84 95 TYR A O 1
ATOM 772 N N . ASN A 1 96 ? 12.197 -14.394 14.794 1.00 54.22 96 ASN A N 1
ATOM 773 C CA . ASN A 1 96 ? 13.219 -15.290 15.376 1.00 54.22 96 ASN A CA 1
ATOM 774 C C . ASN A 1 96 ? 12.827 -16.164 16.590 1.00 54.22 96 ASN A C 1
ATOM 776 O O . ASN A 1 96 ? 12.660 -15.668 17.705 1.00 54.22 96 ASN A O 1
ATOM 780 N N . LYS A 1 97 ? 12.870 -17.493 16.409 1.00 51.00 97 LYS A N 1
ATOM 781 C CA . LYS A 1 97 ? 12.814 -18.503 17.488 1.00 51.00 97 LYS A CA 1
ATOM 782 C C . LYS A 1 97 ? 14.118 -19.289 17.723 1.00 51.00 97 LYS A C 1
ATOM 784 O O . LYS A 1 97 ? 14.054 -20.284 18.437 1.00 51.00 97 LYS A O 1
ATOM 789 N N . ASP A 1 98 ? 15.274 -18.887 17.177 1.00 60.34 98 ASP A N 1
ATOM 790 C CA . ASP A 1 98 ? 16.512 -19.696 17.294 1.00 60.34 98 ASP A CA 1
ATOM 791 C C . ASP A 1 98 ? 17.734 -19.060 17.991 1.00 60.34 98 ASP A C 1
ATOM 793 O O . ASP A 1 98 ? 18.760 -19.721 18.102 1.00 60.34 98 ASP A O 1
ATOM 797 N N . ASN A 1 99 ? 17.639 -17.857 18.568 1.00 48.56 99 ASN A N 1
ATOM 798 C CA . ASN A 1 99 ? 18.732 -17.301 19.388 1.00 48.56 99 ASN A CA 1
ATOM 799 C C . ASN A 1 99 ? 18.555 -17.601 20.891 1.00 48.56 99 ASN A C 1
ATOM 801 O O . ASN A 1 99 ? 18.487 -16.679 21.708 1.00 48.56 99 ASN A O 1
ATOM 805 N N . SER A 1 100 ? 18.475 -18.886 21.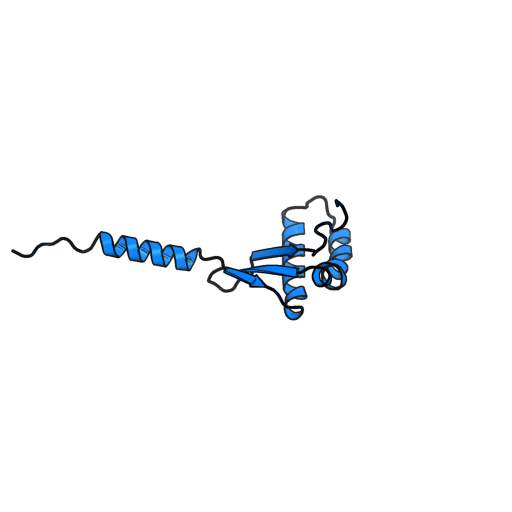254 1.00 52.75 100 SER A N 1
ATOM 806 C CA . SER A 1 100 ? 18.588 -19.372 22.643 1.00 52.75 100 SER A CA 1
ATOM 807 C C . SER A 1 100 ? 19.681 -20.419 22.783 1.00 52.75 100 SER A C 1
ATOM 809 O O . SER A 1 100 ? 19.577 -21.429 22.050 1.00 52.75 100 SER A O 1
#